Protein AF-F3CI48-F1 (afdb_monomer)

Solvent-accessible surface area (backbone atoms only — not comparable to full-atom values): 3108 Å² total; per-residue (Å²): 107,47,70,65,46,61,43,67,56,83,94,44,78,50,41,75,65,47,63,54,78,68,58,96,93,64,84,88,85,82,84,77,63,93,85,54,46,54,70,64,58,57,71,73,108

Radius of gyration: 11.08 Å; Cα contacts (8 Å, |Δi|>4): 45; chains: 1; bounding box: 23×16×33 Å

pLDDT: mean 72.14, std 6.88, range [57.53, 87.62]

Foldseek 3Di:
DDWQDWDDDVPHTLDGTDDDDDDPPDDDDDDDDVPSCPVVVVVVD

Secondary structure (DSSP, 8-state):
-EEEEEEEETTEEEEEEEEE---TT-------STTSSHHHHHTT-

Organism: NCBI:txid875330

Nearest PDB structures (foldseek):
  6ic4-assembly1_I  TM=8.566E-01  e=2.174E-01  Acinetobacter baumannii
  6ic4-assembly1_J  TM=8.439E-01  e=4.148E-01  Acinetobacter baumannii

Structure (mmCIF, N/CA/C/O backbone):
data_AF-F3CI48-F1
#
_entry.id   AF-F3C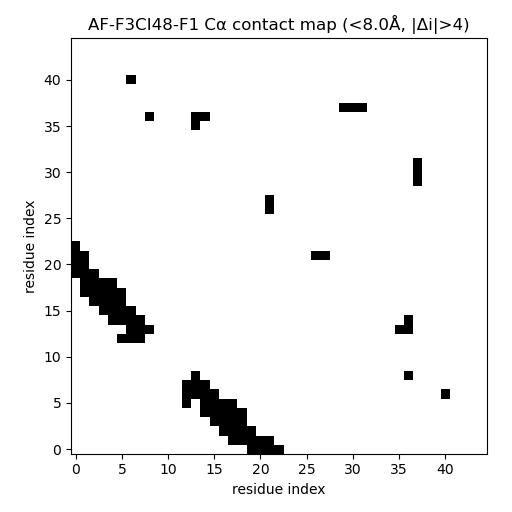I48-F1
#
loop_
_atom_site.group_PDB
_atom_site.id
_atom_site.type_symbol
_atom_site.label_atom_id
_atom_site.label_alt_id
_atom_site.label_comp_id
_atom_site.label_asym_id
_atom_site.label_entity_id
_atom_site.label_seq_id
_atom_site.pdbx_PDB_ins_code
_atom_site.Cartn_x
_atom_site.Cartn_y
_atom_site.Cartn_z
_atom_site.occupancy
_atom_site.B_iso_or_equiv
_atom_site.auth_seq_id
_atom_site.auth_comp_id
_atom_site.auth_asym_id
_atom_site.auth_atom_id
_atom_site.pdbx_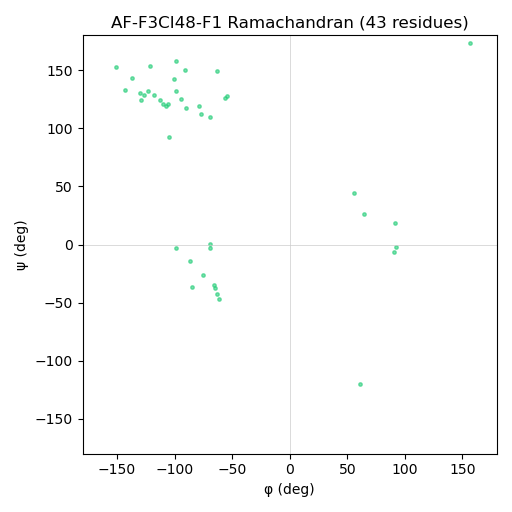PDB_model_num
ATOM 1 N N . LYS A 1 1 ? -8.854 -6.753 2.976 1.00 69.50 1 LYS A N 1
ATOM 2 C CA . LYS A 1 1 ? -8.278 -7.905 2.236 1.00 69.50 1 LYS A CA 1
ATOM 3 C C . LYS A 1 1 ? -7.932 -7.456 0.821 1.00 69.50 1 LYS A C 1
ATOM 5 O O . LYS A 1 1 ? -8.860 -7.112 0.101 1.00 69.50 1 LYS A O 1
ATOM 10 N N . VAL A 1 2 ? -6.657 -7.409 0.427 1.00 73.94 2 VAL A N 1
ATOM 11 C CA . VAL A 1 2 ? -6.236 -7.006 -0.929 1.00 73.94 2 VAL A CA 1
ATOM 12 C C . VAL A 1 2 ? -5.409 -8.110 -1.566 1.00 73.94 2 VAL A C 1
ATOM 14 O O . VAL A 1 2 ? -4.542 -8.698 -0.928 1.00 73.94 2 VAL A O 1
ATOM 17 N N . ARG A 1 3 ? -5.731 -8.452 -2.814 1.00 77.25 3 ARG A N 1
ATOM 18 C CA . ARG A 1 3 ? -5.120 -9.570 -3.539 1.00 77.25 3 ARG A CA 1
ATOM 19 C C . ARG A 1 3 ? -4.810 -9.177 -4.971 1.00 77.25 3 ARG A C 1
ATOM 21 O O . ARG A 1 3 ? -5.598 -8.467 -5.589 1.00 77.25 3 ARG A O 1
ATOM 28 N N . GLY A 1 4 ? -3.687 -9.673 -5.483 1.00 66.75 4 GLY A N 1
ATOM 29 C CA . GLY A 1 4 ? -3.299 -9.521 -6.884 1.00 66.75 4 GLY A CA 1
ATOM 30 C C . GLY A 1 4 ? -3.034 -8.076 -7.307 1.00 66.75 4 GLY A C 1
ATOM 31 O O . GLY A 1 4 ? -3.196 -7.742 -8.483 1.00 66.75 4 GLY A O 1
ATOM 32 N N . LEU A 1 5 ? -2.651 -7.194 -6.376 1.00 72.12 5 LEU A N 1
ATOM 33 C CA . LEU A 1 5 ? -2.394 -5.801 -6.708 1.00 72.12 5 LEU A CA 1
ATOM 34 C C . LEU A 1 5 ? -1.119 -5.710 -7.554 1.00 72.12 5 LEU A C 1
ATOM 36 O O . LEU A 1 5 ? -0.003 -5.926 -7.084 1.00 72.12 5 LEU A O 1
ATOM 40 N N . THR A 1 6 ? -1.309 -5.392 -8.831 1.00 65.62 6 THR A N 1
ATOM 41 C CA . THR A 1 6 ? -0.235 -5.181 -9.801 1.00 65.62 6 THR A CA 1
ATOM 42 C C . THR A 1 6 ? -0.306 -3.744 -10.302 1.00 65.62 6 THR A C 1
ATOM 44 O O . THR A 1 6 ? -1.363 -3.265 -10.729 1.00 65.62 6 THR A O 1
ATOM 47 N N . ARG A 1 7 ? 0.822 -3.032 -10.251 1.00 66.00 7 ARG A N 1
ATOM 48 C CA . ARG A 1 7 ? 0.950 -1.673 -10.777 1.00 66.00 7 ARG A CA 1
ATOM 49 C C . ARG 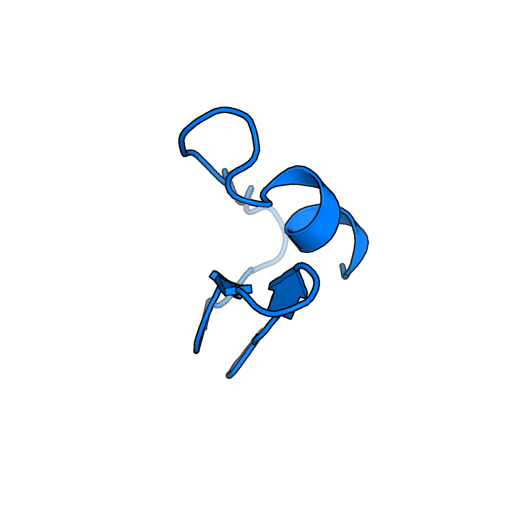A 1 7 ? 2.171 -1.534 -11.671 1.00 66.00 7 ARG A C 1
ATOM 51 O O . ARG A 1 7 ? 3.293 -1.903 -11.317 1.00 66.00 7 ARG A O 1
ATOM 58 N N . LEU A 1 8 ? 1.910 -0.964 -12.840 1.00 62.34 8 LEU A N 1
ATOM 59 C CA . LEU A 1 8 ? 2.893 -0.643 -13.862 1.00 62.34 8 LEU A CA 1
ATOM 60 C C . LEU A 1 8 ? 3.255 0.842 -13.748 1.00 62.34 8 LEU A C 1
ATOM 62 O O . LEU A 1 8 ? 2.366 1.687 -13.658 1.00 62.34 8 LEU A O 1
ATOM 66 N N . TYR A 1 9 ? 4.551 1.144 -13.754 1.00 63.84 9 TYR A N 1
ATOM 67 C CA . TYR A 1 9 ? 5.105 2.491 -13.855 1.00 63.84 9 TYR A CA 1
ATOM 68 C C . TYR A 1 9 ? 5.653 2.671 -15.266 1.00 63.84 9 TYR A C 1
ATOM 70 O O . TYR A 1 9 ? 6.787 2.293 -15.569 1.00 63.84 9 TYR A O 1
ATOM 78 N N . GLY A 1 10 ? 4.815 3.194 -16.162 1.00 67.81 10 GLY A N 1
ATOM 79 C CA . GLY A 1 10 ? 5.139 3.245 -17.587 1.00 67.81 10 GLY A CA 1
ATOM 80 C C . GLY A 1 10 ? 5.333 1.835 -18.155 1.00 67.81 10 GLY A C 1
ATOM 81 O O . GLY A 1 10 ? 4.421 1.014 -18.091 1.00 67.81 10 GLY A O 1
ATOM 82 N N . VAL A 1 11 ? 6.524 1.550 -18.692 1.00 60.03 11 VAL A N 1
ATOM 83 C CA . VAL A 1 11 ? 6.881 0.241 -19.282 1.00 60.03 11 VAL A CA 1
ATOM 84 C C . VAL A 1 11 ? 7.422 -0.758 -18.245 1.00 60.03 11 VAL A C 1
ATOM 86 O O . VAL A 1 11 ? 7.511 -1.950 -18.530 1.00 60.03 11 VAL A O 1
ATOM 89 N N . GLN A 1 12 ? 7.787 -0.299 -17.041 1.00 57.53 12 GLN A N 1
ATOM 90 C CA . GLN A 1 12 ? 8.365 -1.146 -15.995 1.00 57.53 12 GLN A CA 1
ATOM 91 C C . GLN A 1 12 ? 7.327 -1.537 -14.938 1.00 57.53 12 GLN A C 1
ATOM 93 O O . GLN A 1 12 ? 6.458 -0.757 -14.547 1.00 57.53 12 GLN A O 1
ATOM 98 N N . LYS A 1 13 ? 7.418 -2.774 -14.447 1.00 61.12 13 LYS A N 1
ATOM 99 C CA . LYS A 1 13 ? 6.594 -3.262 -13.336 1.00 61.12 13 LYS A CA 1
ATOM 100 C C . LYS A 1 13 ? 7.145 -2.695 -12.028 1.00 61.12 13 LYS A C 1
ATO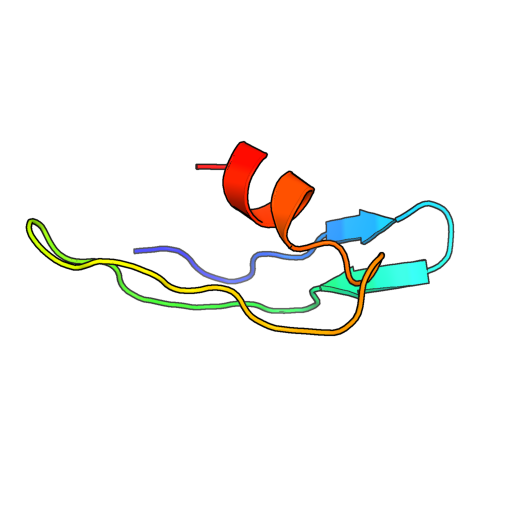M 102 O O . LYS A 1 13 ? 8.238 -3.074 -11.631 1.00 61.12 13 LYS A O 1
ATOM 107 N N . GLY A 1 14 ? 6.400 -1.806 -11.366 1.00 64.94 14 GLY A N 1
ATOM 108 C CA . GLY A 1 14 ? 6.809 -1.282 -10.054 1.00 64.94 14 GLY A CA 1
ATOM 109 C C . GLY A 1 14 ? 6.392 -2.188 -8.901 1.00 64.94 14 GLY A C 1
ATOM 110 O O . GLY A 1 14 ? 7.149 -2.363 -7.957 1.00 64.94 14 GLY A O 1
ATOM 111 N N . CYS A 1 15 ? 5.215 -2.812 -8.990 1.00 65.81 15 CYS A N 1
ATOM 112 C CA . CYS A 1 15 ? 4.772 -3.853 -8.060 1.00 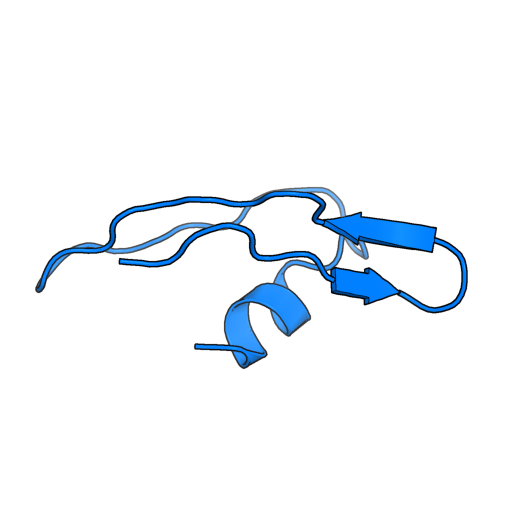65.81 15 CYS A CA 1
ATOM 113 C C . CYS A 1 15 ? 3.994 -4.923 -8.825 1.00 65.81 15 CYS A C 1
ATOM 115 O O . CYS A 1 15 ? 3.119 -4.595 -9.629 1.00 65.81 15 CYS A O 1
ATOM 117 N N . GLN A 1 16 ? 4.303 -6.196 -8.584 1.00 71.56 16 GLN A N 1
ATOM 118 C CA . GLN A 1 16 ? 3.633 -7.322 -9.226 1.00 71.56 16 GLN A CA 1
ATOM 119 C C . GLN A 1 16 ? 3.128 -8.296 -8.163 1.00 71.56 16 GLN A C 1
ATOM 121 O O . GLN A 1 16 ? 3.896 -8.709 -7.303 1.00 71.56 16 GLN A O 1
ATOM 126 N N . ASP A 1 17 ? 1.843 -8.642 -8.257 1.00 71.81 17 ASP A N 1
ATOM 127 C CA . ASP A 1 17 ? 1.179 -9.653 -7.426 1.00 71.81 17 ASP A CA 1
ATOM 128 C C . ASP A 1 17 ? 1.268 -9.422 -5.903 1.00 71.81 17 ASP A C 1
ATOM 130 O O . ASP A 1 17 ? 1.520 -10.326 -5.108 1.00 71.81 17 ASP A O 1
ATOM 134 N N . VAL A 1 18 ? 1.045 -8.179 -5.470 1.00 73.50 18 VAL A N 1
ATOM 135 C CA . VAL A 1 18 ? 1.046 -7.842 -4.043 1.00 73.50 18 VAL A CA 1
ATOM 136 C C . VAL A 1 18 ? -0.291 -8.254 -3.419 1.00 73.50 18 VAL A C 1
ATOM 138 O O . VAL A 1 18 ? -1.356 -7.767 -3.810 1.00 73.50 18 VAL A O 1
ATOM 141 N N . SER A 1 19 ? -0.236 -9.154 -2.435 1.00 77.44 19 SER A N 1
ATOM 142 C CA . SER A 1 19 ? -1.399 -9.650 -1.693 1.00 77.44 19 SER A CA 1
ATOM 143 C C . SER A 1 19 ? -1.158 -9.535 -0.191 1.00 77.44 19 SER A C 1
ATOM 145 O O . SER A 1 19 ? -0.181 -10.077 0.319 1.00 77.44 19 SER A O 1
ATOM 147 N N . PHE A 1 20 ? -2.048 -8.846 0.521 1.00 81.94 20 PHE A N 1
ATOM 148 C CA . PHE A 1 20 ? -1.993 -8.726 1.975 1.00 81.94 20 PHE A CA 1
ATOM 149 C C . PHE A 1 20 ? -3.384 -8.534 2.581 1.00 81.94 20 PHE A C 1
ATOM 151 O O . PHE A 1 20 ? -4.313 -7.991 1.970 1.00 81.94 20 PHE A O 1
ATOM 158 N N . ASP A 1 21 ? -3.517 -8.968 3.826 1.00 81.38 21 ASP A N 1
ATOM 159 C CA . ASP A 1 21 ? -4.733 -8.830 4.606 1.00 81.38 21 ASP A CA 1
ATOM 160 C C . ASP A 1 21 ? -4.490 -7.719 5.637 1.00 81.38 21 ASP A C 1
ATOM 162 O O . ASP A 1 21 ? -3.536 -7.794 6.398 1.00 81.38 21 ASP A O 1
ATOM 166 N N . LEU A 1 22 ? -5.309 -6.661 5.592 1.00 79.12 22 LEU A N 1
ATOM 167 C CA . LEU A 1 22 ? -5.291 -5.561 6.559 1.00 79.12 22 LEU A CA 1
ATOM 168 C C . LEU A 1 22 ? -6.557 -5.648 7.410 1.00 79.12 22 LEU A C 1
ATOM 170 O O . LEU A 1 22 ? -7.661 -5.606 6.847 1.00 79.12 22 LEU A O 1
ATOM 174 N N . TYR A 1 23 ? -6.400 -5.786 8.722 1.00 82.81 23 TYR A N 1
ATOM 175 C CA . TYR A 1 23 ? -7.497 -5.829 9.684 1.00 82.81 23 TYR A CA 1
ATOM 176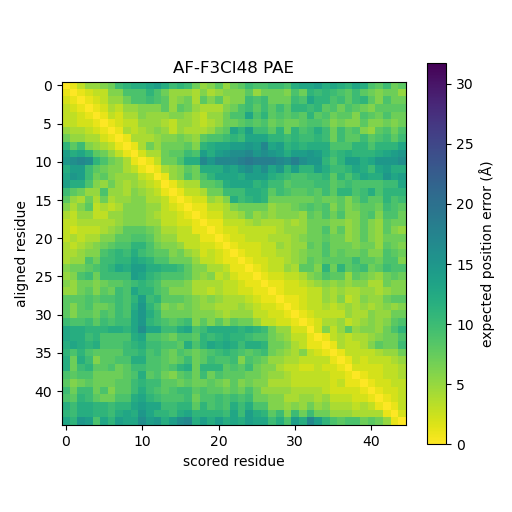 C C . TYR A 1 23 ? -7.707 -4.461 10.360 1.00 82.81 23 TYR A C 1
ATOM 178 O O . TYR A 1 23 ? -6.799 -3.626 10.383 1.00 82.81 23 TYR A O 1
ATOM 186 N N . PRO A 1 24 ? -8.908 -4.185 10.905 1.00 81.31 24 PRO A N 1
ATOM 187 C CA . PRO A 1 24 ? -9.163 -2.941 11.626 1.00 81.31 24 PRO A CA 1
ATOM 188 C C . PRO A 1 24 ? -8.174 -2.749 12.784 1.00 81.31 24 PRO A C 1
ATOM 190 O O . PRO A 1 24 ? -8.051 -3.617 13.643 1.00 81.31 24 PRO A O 1
ATOM 193 N N . GLY A 1 25 ? -7.491 -1.602 12.808 1.00 87.62 25 GLY A N 1
ATOM 194 C CA . GLY A 1 25 ? -6.484 -1.274 13.825 1.00 87.62 25 GLY A CA 1
ATOM 195 C C . GLY A 1 25 ? -5.043 -1.649 13.464 1.00 87.62 25 GLY A C 1
ATOM 196 O O . GLY A 1 25 ? -4.137 -1.327 14.228 1.00 87.62 25 GLY A O 1
ATOM 197 N N . GLU A 1 26 ? -4.801 -2.274 12.310 1.00 82.12 26 GLU A N 1
ATOM 198 C CA . GLU A 1 26 ? -3.449 -2.563 11.825 1.00 82.12 26 GLU A CA 1
ATOM 199 C C . GLU A 1 26 ? -2.891 -1.441 10.941 1.00 82.12 26 GLU A C 1
ATOM 201 O O . GLU A 1 26 ? -3.621 -0.750 10.228 1.00 82.12 26 GLU A O 1
ATOM 206 N N . VAL A 1 27 ? -1.564 -1.288 10.957 1.00 79.00 27 VAL A N 1
ATOM 207 C CA . VAL A 1 27 ? -0.837 -0.321 10.128 1.00 79.00 27 VAL A CA 1
ATOM 208 C C . VAL A 1 27 ? 0.011 -1.071 9.105 1.00 79.00 27 VAL A C 1
ATOM 210 O O . VAL A 1 27 ? 0.859 -1.883 9.471 1.00 79.00 27 VAL A O 1
ATOM 213 N N . LEU A 1 28 ? -0.176 -0.767 7.818 1.00 80.12 28 LEU A N 1
ATOM 214 C CA . LEU A 1 28 ? 0.687 -1.261 6.744 1.00 80.12 28 LEU A CA 1
ATOM 215 C C . LEU A 1 28 ? 1.844 -0.294 6.492 1.00 80.12 28 LEU A C 1
ATOM 217 O O . LEU A 1 28 ? 1.631 0.835 6.052 1.00 80.12 28 LEU A O 1
ATOM 221 N N . GLY A 1 29 ? 3.074 -0.760 6.700 1.00 75.50 29 GLY A N 1
ATOM 222 C CA . GLY A 1 29 ? 4.281 -0.059 6.266 1.00 75.50 29 GLY A CA 1
ATOM 223 C C . GLY A 1 29 ? 4.752 -0.563 4.903 1.00 75.50 29 GLY A C 1
ATOM 224 O O . GLY A 1 29 ? 4.996 -1.755 4.741 1.00 75.50 29 GLY A O 1
ATOM 225 N N . ILE A 1 30 ? 4.925 0.337 3.931 1.00 74.88 30 ILE A N 1
ATOM 226 C CA . ILE A 1 30 ? 5.532 0.011 2.632 1.00 74.88 30 ILE A CA 1
ATOM 227 C C . ILE A 1 30 ? 6.939 0.621 2.578 1.00 74.88 30 ILE A C 1
ATOM 229 O O . ILE A 1 30 ? 7.089 1.839 2.659 1.00 74.88 30 ILE A O 1
ATOM 233 N N . VAL A 1 31 ? 7.971 -0.217 2.426 1.00 73.38 31 VAL A N 1
ATOM 234 C CA . VAL A 1 31 ? 9.394 0.183 2.397 1.00 73.38 31 VAL A CA 1
ATOM 235 C C . VAL A 1 31 ? 10.079 -0.234 1.094 1.00 73.38 31 VAL A C 1
ATOM 237 O O . VAL A 1 31 ? 9.633 -1.151 0.412 1.00 73.38 31 VAL A O 1
ATOM 240 N N . GLY A 1 32 ? 11.129 0.490 0.699 1.00 71.19 32 GLY A N 1
ATOM 241 C CA . GLY A 1 32 ? 11.854 0.271 -0.559 1.00 71.19 32 GLY A CA 1
ATOM 242 C C . GLY A 1 32 ? 12.587 1.525 -1.038 1.00 71.19 32 GLY A C 1
ATOM 243 O O . GLY A 1 32 ? 12.362 2.613 -0.508 1.00 71.19 32 GLY A O 1
ATOM 244 N N . GLU A 1 33 ? 13.381 1.411 -2.097 1.00 76.69 33 GLU A N 1
ATOM 245 C CA . GLU A 1 33 ? 14.191 2.509 -2.656 1.00 76.69 33 GLU A CA 1
ATOM 246 C C . GLU A 1 33 ? 13.354 3.679 -3.201 1.00 76.69 33 GLU A C 1
ATOM 248 O O .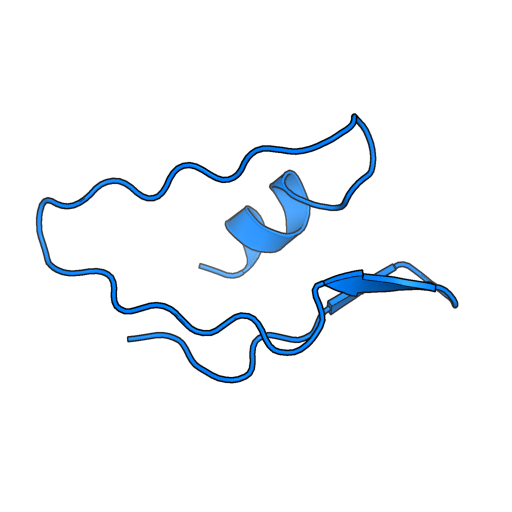 GLU A 1 33 ? 12.227 3.492 -3.668 1.00 76.69 33 GLU A O 1
ATOM 253 N N . SER A 1 34 ? 13.866 4.912 -3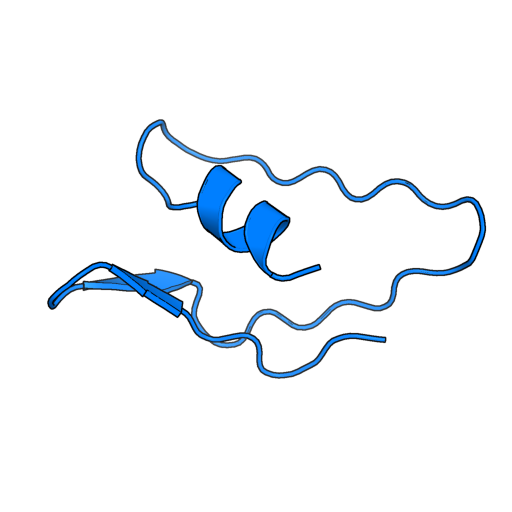.143 1.00 75.31 34 SER A N 1
ATOM 254 C CA . SER A 1 34 ? 13.164 6.075 -3.711 1.00 75.31 34 SER A CA 1
ATOM 255 C C . SER A 1 34 ? 12.819 5.822 -5.186 1.00 75.31 34 SER A C 1
ATOM 257 O O . SER A 1 34 ? 13.677 5.415 -5.959 1.00 75.31 34 SER A O 1
ATOM 259 N N . GLY A 1 35 ? 11.550 6.002 -5.565 1.00 71.69 35 GLY A N 1
ATOM 260 C CA . GLY A 1 35 ? 11.061 5.683 -6.915 1.00 71.69 35 GLY A CA 1
ATOM 261 C C . GLY A 1 35 ? 10.513 4.262 -7.118 1.00 71.69 35 GLY A C 1
ATOM 262 O O . GLY A 1 35 ? 9.882 4.016 -8.138 1.00 71.69 35 GLY A O 1
ATOM 263 N N . SER A 1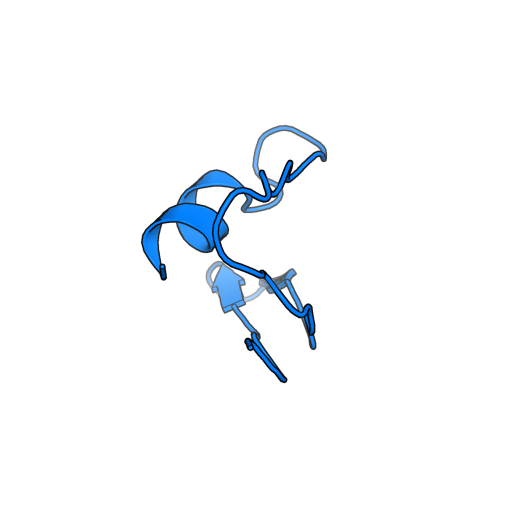 36 ? 10.613 3.351 -6.138 1.00 68.25 36 SER A N 1
ATOM 264 C CA . SER A 1 36 ? 10.081 1.972 -6.253 1.00 68.25 36 SER A CA 1
ATOM 265 C C . SER A 1 36 ? 8.547 1.863 -6.280 1.00 68.25 36 SER A C 1
ATOM 267 O O . SER A 1 36 ? 7.994 0.767 -6.279 1.00 68.25 36 SER A O 1
ATOM 269 N N . GLY A 1 37 ? 7.846 2.994 -6.209 1.00 70.06 37 GLY A N 1
ATOM 270 C CA . GLY A 1 37 ? 6.401 3.029 -6.361 1.00 70.06 37 GLY A CA 1
ATOM 271 C C . GLY A 1 37 ? 5.543 2.896 -5.097 1.00 70.06 37 GLY A C 1
ATOM 272 O O . GLY A 1 37 ? 4.346 2.634 -5.161 1.00 70.06 37 GLY A O 1
ATOM 273 N N . LYS A 1 38 ? 6.123 3.132 -3.921 1.00 79.19 38 LYS A N 1
ATOM 274 C CA . LYS A 1 38 ? 5.408 3.038 -2.633 1.00 79.19 38 LYS A CA 1
ATOM 275 C C . LYS A 1 38 ? 4.249 4.022 -2.512 1.00 79.19 38 LYS A C 1
ATOM 277 O O . LYS A 1 38 ? 3.151 3.625 -2.140 1.00 79.19 38 LYS A O 1
ATOM 282 N N . SER A 1 39 ? 4.475 5.291 -2.858 1.00 73.19 39 SER A N 1
ATOM 283 C CA . SER A 1 39 ? 3.454 6.333 -2.707 1.00 73.19 39 SER A CA 1
ATOM 284 C C . SER A 1 39 ? 2.246 6.092 -3.608 1.00 73.19 39 SER A C 1
ATOM 286 O O . SER A 1 39 ? 1.122 6.292 -3.172 1.00 73.19 39 SER A O 1
ATOM 288 N N . THR A 1 40 ? 2.440 5.599 -4.835 1.00 73.38 40 THR A N 1
ATOM 289 C CA . THR A 1 40 ? 1.297 5.270 -5.705 1.00 73.38 40 THR A CA 1
ATOM 290 C C . THR A 1 40 ? 0.613 3.978 -5.277 1.00 73.38 40 THR A C 1
ATOM 292 O O . THR A 1 40 ? -0.572 3.835 -5.538 1.00 73.38 40 THR A O 1
ATOM 295 N N . LEU A 1 41 ? 1.318 3.046 -4.625 1.00 73.00 41 LEU A N 1
ATOM 296 C CA . LEU A 1 41 ? 0.696 1.875 -4.005 1.00 73.00 41 LEU A CA 1
ATOM 297 C C . LEU A 1 41 ? -0.258 2.317 -2.882 1.00 73.00 41 LEU A C 1
ATOM 299 O O . LEU A 1 41 ? -1.385 1.841 -2.829 1.00 73.00 41 LEU A O 1
ATOM 303 N N . LEU A 1 42 ? 0.155 3.290 -2.059 1.00 71.81 42 LEU A N 1
ATOM 304 C CA . LEU A 1 42 ? -0.685 3.889 -1.014 1.00 71.81 42 LEU A CA 1
ATOM 305 C C . LEU A 1 42 ? -1.882 4.675 -1.573 1.00 71.81 42 LEU A C 1
ATOM 307 O O . LEU A 1 42 ? -2.945 4.630 -0.973 1.00 71.81 42 LEU A O 1
ATOM 311 N N . SER A 1 43 ? -1.759 5.346 -2.725 1.00 68.75 43 SER A N 1
ATOM 312 C CA . SER A 1 43 ? -2.877 6.086 -3.347 1.00 68.75 43 SER A CA 1
ATOM 313 C C . SER A 1 43 ? -4.001 5.207 -3.919 1.00 68.75 43 SER A C 1
ATOM 315 O O . SER A 1 43 ? -4.957 5.741 -4.473 1.00 68.75 43 SER A O 1
ATOM 317 N N . LEU A 1 44 ? -3.871 3.879 -3.872 1.00 65.56 44 LEU A N 1
ATOM 318 C CA . LEU A 1 44 ? -4.879 2.940 -4.382 1.00 65.56 44 LEU A CA 1
ATOM 319 C C . LEU A 1 44 ? -5.793 2.374 -3.299 1.00 65.56 44 LEU A C 1
ATOM 321 O O . LEU A 1 44 ? -6.689 1.598 -3.635 1.00 65.56 44 LEU A O 1
ATOM 325 N N . PHE A 1 45 ? -5.542 2.738 -2.042 1.00 60.34 45 PHE A N 1
ATOM 326 C CA . PHE A 1 45 ? -6.353 2.381 -0.885 1.00 60.34 45 PHE A CA 1
ATOM 327 C C . PHE A 1 45 ? -7.245 3.544 -0.475 1.00 60.34 45 PHE A C 1
ATOM 329 O O . PHE A 1 45 ? -6.773 4.701 -0.548 1.00 60.34 45 PHE A O 1
#

Mean predicted aligned error: 7.11 Å

InterPro domains:
  IPR003439 ABC transporter-like, ATP-binding domain [PF00005] (16-44)
  IPR027417 P-loop containing nucleoside triphosphate hydrolase [G3DSA:3.40.50.300] (1-45)
  IPR027417 P-loop containing nucleoside triphosphate hydrolase [SSF52540] (2-44)

Sequence (45 aa):
KVRGLTRLYGVQKGCQDVSFDLYPGEVLGIVGESGSGKSTLLSLF